Protein AF-A0A4R5G782-F1 (afdb_monomer_lite)

pLDDT: mean 75.22, std 10.36, range [47.62, 89.44]

Secondary structure (DSSP, 8-state):
-HHHHHHHHHHIIIIITT---SSHHHHHHHHHHIIIIIIHHHHHHHT--

Foldseek 3Di:
DVVVVVVVVCCCPPPVVPDDAPDPVSVVVSVVCCVVPPVVVVVVVVVVD

Structure (mmCIF, N/CA/C/O backbone):
data_AF-A0A4R5G782-F1
#
_entry.id   AF-A0A4R5G782-F1
#
loop_
_atom_site.group_PDB
_atom_site.id
_atom_site.type_symbol
_atom_site.label_atom_id
_atom_site.label_alt_id
_atom_site.label_comp_id
_atom_site.label_asym_id
_atom_site.label_entity_id
_atom_site.label_seq_id
_atom_site.pdbx_PDB_ins_code
_atom_site.Cartn_x
_atom_site.Cartn_y
_atom_site.Cartn_z
_atom_site.occupancy
_atom_site.B_iso_or_equiv
_atom_site.auth_seq_id
_atom_site.auth_comp_id
_atom_site.auth_asym_id
_atom_site.auth_atom_id
_atom_site.pdbx_PDB_model_num
ATOM 1 N N . ASN A 1 1 ? 19.374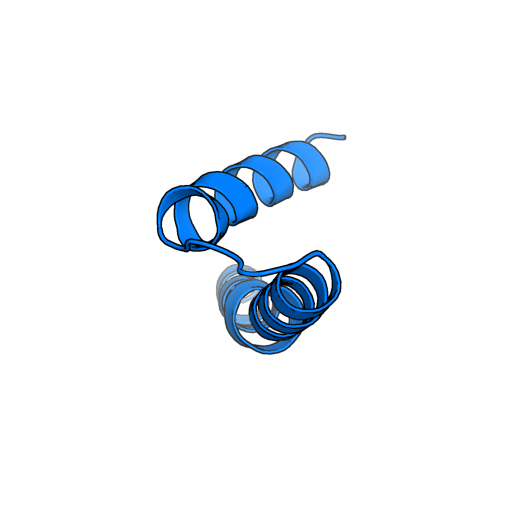 4.683 -2.406 1.00 56.31 1 ASN A N 1
ATOM 2 C CA . ASN A 1 1 ? 18.343 5.139 -1.449 1.00 56.31 1 ASN A CA 1
ATOM 3 C C . ASN A 1 1 ? 17.113 5.777 -2.102 1.00 56.31 1 ASN A C 1
ATOM 5 O O . ASN A 1 1 ? 16.013 5.359 -1.782 1.00 56.31 1 ASN A O 1
ATOM 9 N N . ALA A 1 2 ? 17.256 6.696 -3.068 1.00 68.44 2 ALA A N 1
ATOM 10 C CA . ALA A 1 2 ? 16.135 7.472 -3.637 1.00 68.44 2 ALA A CA 1
ATOM 11 C C . ALA A 1 2 ? 14.942 6.669 -4.215 1.00 68.44 2 ALA A C 1
ATOM 13 O O . ALA A 1 2 ? 13.793 7.092 -4.091 1.00 68.44 2 ALA A O 1
ATOM 14 N N . LYS A 1 3 ? 15.177 5.493 -4.823 1.00 66.06 3 LYS A N 1
ATOM 15 C CA . LYS A 1 3 ? 14.080 4.647 -5.339 1.00 66.06 3 LYS A CA 1
ATOM 16 C C . LYS A 1 3 ? 13.209 4.049 -4.228 1.00 66.06 3 LYS A C 1
ATOM 18 O O . LYS A 1 3 ? 12.030 3.817 -4.458 1.00 66.06 3 LYS A O 1
ATOM 23 N N . MET A 1 4 ? 13.790 3.802 -3.055 1.00 72.00 4 MET A N 1
ATOM 24 C CA . MET A 1 4 ? 13.086 3.225 -1.907 1.00 72.00 4 MET A CA 1
ATOM 25 C C . MET A 1 4 ? 12.202 4.288 -1.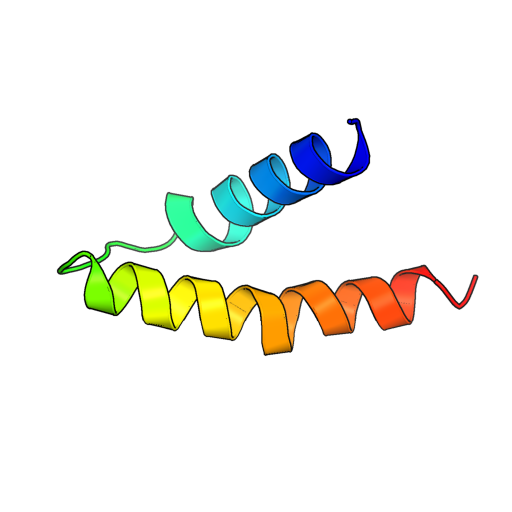242 1.00 72.00 4 MET A C 1
ATOM 27 O O . MET A 1 4 ? 11.037 4.033 -0.970 1.00 72.00 4 MET A O 1
ATOM 31 N N . GLU A 1 5 ? 12.700 5.522 -1.116 1.00 75.75 5 GLU A N 1
ATOM 32 C CA . GLU A 1 5 ? 11.894 6.646 -0.615 1.00 75.75 5 GLU A CA 1
ATOM 33 C C . GLU A 1 5 ? 10.736 7.010 -1.550 1.00 75.75 5 GLU A C 1
ATOM 35 O O . GLU A 1 5 ? 9.622 7.261 -1.095 1.00 75.75 5 GLU A O 1
ATOM 40 N N . SER A 1 6 ? 10.972 6.974 -2.867 1.00 76.12 6 SER A N 1
ATOM 41 C CA . SER A 1 6 ? 9.908 7.191 -3.855 1.00 76.12 6 SER A CA 1
ATOM 42 C C . SER A 1 6 ? 8.846 6.091 -3.773 1.00 76.12 6 SER A C 1
ATOM 44 O O . SER A 1 6 ? 7.660 6.395 -3.744 1.00 76.12 6 SER A O 1
ATOM 46 N N . PHE A 1 7 ? 9.268 4.826 -3.650 1.00 76.88 7 PHE A N 1
ATOM 47 C CA . PHE A 1 7 ? 8.361 3.695 -3.450 1.00 76.88 7 PHE A CA 1
ATOM 48 C C . PHE A 1 7 ? 7.514 3.857 -2.187 1.00 76.88 7 PHE A C 1
ATOM 50 O O . PHE A 1 7 ? 6.297 3.727 -2.254 1.00 76.88 7 PHE A O 1
ATOM 57 N N . TYR A 1 8 ? 8.136 4.189 -1.053 1.00 77.06 8 TYR A N 1
ATOM 58 C CA . TYR A 1 8 ? 7.424 4.336 0.214 1.00 77.06 8 TYR A CA 1
ATOM 59 C C . TYR A 1 8 ? 6.400 5.476 0.167 1.00 77.06 8 TYR A C 1
ATOM 61 O O . TYR A 1 8 ? 5.296 5.348 0.689 1.00 77.06 8 TYR A O 1
ATOM 69 N N . LYS A 1 9 ? 6.727 6.580 -0.518 1.00 81.50 9 LYS A N 1
ATOM 70 C CA . LYS A 1 9 ? 5.797 7.694 -0.727 1.00 81.50 9 LYS A CA 1
ATOM 71 C C . LYS A 1 9 ? 4.596 7.293 -1.590 1.00 81.50 9 LYS A C 1
ATOM 73 O O . LYS A 1 9 ? 3.478 7.685 -1.264 1.00 81.50 9 LYS A O 1
ATOM 78 N N . THR A 1 10 ? 4.823 6.534 -2.661 1.00 80.50 10 THR A N 1
ATOM 79 C CA . THR A 1 10 ? 3.774 6.010 -3.552 1.00 80.50 10 THR A CA 1
ATOM 80 C C . THR A 1 10 ? 2.885 5.009 -2.819 1.00 80.50 10 THR A C 1
ATOM 82 O O . THR A 1 10 ? 1.676 5.197 -2.787 1.00 80.50 10 THR A O 1
ATOM 85 N N . LEU A 1 11 ? 3.477 4.013 -2.152 1.00 81.19 11 LEU A N 1
ATOM 86 C CA . LEU A 1 11 ? 2.749 3.021 -1.357 1.00 81.19 11 LEU A CA 1
ATOM 87 C C . LEU A 1 11 ? 1.878 3.694 -0.292 1.00 81.19 11 LEU A C 1
ATOM 89 O O . LEU A 1 11 ? 0.715 3.346 -0.120 1.00 81.19 11 LEU A O 1
ATOM 93 N N . LYS A 1 12 ? 2.431 4.695 0.403 1.00 79.94 12 LYS A N 1
ATOM 94 C CA . LYS A 1 12 ? 1.687 5.396 1.441 1.00 79.94 12 LYS A CA 1
ATOM 95 C C . LYS A 1 12 ? 0.507 6.185 0.871 1.00 79.94 12 LYS A C 1
ATOM 97 O O . LYS A 1 12 ? -0.588 6.019 1.373 1.00 79.94 12 LYS A O 1
ATOM 102 N N . ASN A 1 13 ? 0.720 7.023 -0.147 1.00 76.94 13 ASN A N 1
ATOM 103 C CA . ASN A 1 13 ? -0.339 7.905 -0.662 1.00 76.94 13 ASN A CA 1
ATOM 104 C C . ASN A 1 13 ? -1.407 7.175 -1.485 1.00 76.94 13 ASN A C 1
ATOM 106 O O . ASN A 1 13 ? -2.545 7.626 -1.508 1.00 76.94 13 ASN A O 1
ATOM 110 N N . GLU A 1 14 ? -1.038 6.120 -2.213 1.00 73.50 14 GLU A N 1
ATOM 111 C CA . GLU A 1 14 ? -1.954 5.468 -3.157 1.00 73.50 14 GLU A CA 1
ATOM 112 C C . GLU A 1 14 ? -2.632 4.218 -2.592 1.00 73.50 14 GLU A C 1
ATOM 114 O O . GLU A 1 14 ? -3.662 3.832 -3.128 1.00 73.50 14 GLU A O 1
ATOM 119 N N . GLU A 1 15 ? -2.093 3.605 -1.532 1.00 73.44 15 GLU A N 1
ATOM 120 C CA . GLU A 1 15 ? -2.672 2.398 -0.923 1.00 73.44 15 GLU A CA 1
ATOM 121 C C . GLU A 1 15 ? -2.994 2.628 0.564 1.00 73.44 15 GLU A C 1
ATOM 123 O O . GLU A 1 15 ? -4.154 2.607 0.958 1.00 73.44 15 GLU A O 1
ATOM 128 N N . VAL A 1 16 ? -1.993 2.947 1.396 1.00 74.06 16 VAL A N 1
ATOM 129 C CA . VAL A 1 16 ? -2.168 2.995 2.866 1.00 74.06 16 VAL A CA 1
ATOM 130 C C . VAL A 1 16 ? -3.061 4.147 3.346 1.00 74.06 16 VA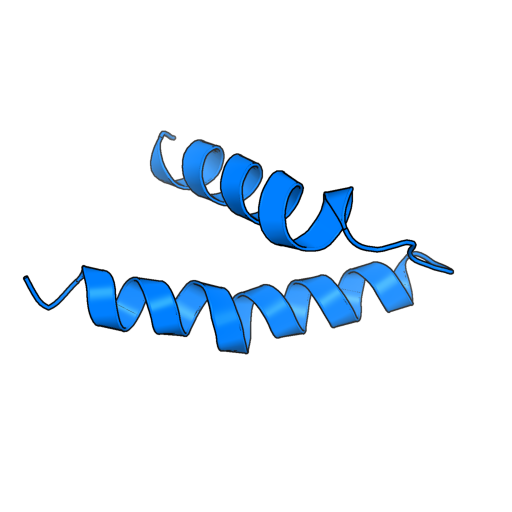L A C 1
ATOM 132 O O . VAL A 1 16 ? -3.806 3.969 4.300 1.00 74.06 16 VAL A O 1
ATOM 135 N N . ASP A 1 17 ? -2.997 5.331 2.730 1.00 73.88 17 ASP A N 1
ATOM 136 C CA . ASP A 1 17 ? -3.830 6.487 3.125 1.00 73.88 17 ASP A CA 1
ATOM 137 C C . ASP A 1 17 ? -5.299 6.332 2.678 1.00 73.88 17 ASP A C 1
ATOM 139 O O . ASP A 1 17 ? -6.180 7.014 3.196 1.00 73.88 17 ASP A O 1
ATOM 143 N N . LEU A 1 18 ? -5.568 5.441 1.716 1.00 72.25 18 LEU A N 1
ATOM 144 C CA . LEU A 1 18 ? -6.893 5.222 1.125 1.00 72.25 18 LEU A CA 1
ATOM 145 C C . LEU A 1 18 ? -7.572 3.940 1.622 1.00 72.25 18 LEU A C 1
ATOM 147 O O . LEU A 1 18 ? -8.741 3.715 1.305 1.00 72.25 18 LEU A O 1
ATOM 151 N N . GLN A 1 19 ? -6.866 3.120 2.402 1.00 72.25 19 GLN A N 1
ATOM 152 C CA . GLN A 1 19 ? -7.382 1.870 2.934 1.00 72.25 19 GLN A CA 1
ATOM 153 C C . GLN A 1 19 ? -7.313 1.776 4.451 1.00 72.25 19 GLN A C 1
ATOM 155 O O . GLN A 1 19 ? -6.289 2.029 5.080 1.00 72.25 19 GLN A O 1
ATOM 160 N N . GLU A 1 20 ? -8.406 1.284 5.024 1.00 75.69 20 GLU A N 1
ATOM 161 C CA . GLU A 1 20 ? -8.442 0.809 6.399 1.00 75.69 20 GLU A CA 1
ATOM 162 C C . GLU A 1 20 ? -8.185 -0.698 6.411 1.00 75.69 20 GLU A C 1
ATOM 164 O O . GLU A 1 20 ? -8.973 -1.475 5.871 1.00 75.69 20 GLU A O 1
ATOM 169 N N . TYR A 1 21 ? -7.073 -1.106 7.021 1.00 82.88 21 TYR A N 1
ATOM 170 C CA . TYR A 1 21 ? -6.744 -2.517 7.205 1.00 82.88 21 TYR A CA 1
ATOM 171 C C . TYR A 1 21 ? -7.349 -3.031 8.501 1.00 82.88 21 TYR A C 1
ATOM 173 O O . TYR A 1 21 ? -7.204 -2.413 9.559 1.00 82.88 21 TYR A O 1
ATOM 181 N N . VAL A 1 22 ? -7.989 -4.193 8.424 1.00 83.56 22 VAL A N 1
ATOM 182 C CA . VAL A 1 22 ? -8.602 -4.835 9.595 1.00 83.56 22 VAL A CA 1
ATOM 183 C C . VAL A 1 22 ? -7.531 -5.430 10.511 1.00 83.56 22 VAL A C 1
ATOM 185 O O . VAL A 1 22 ? -7.629 -5.349 11.736 1.00 83.56 22 VAL A O 1
ATOM 188 N N . ASP A 1 23 ? -6.484 -6.001 9.917 1.00 86.88 23 ASP A N 1
ATOM 189 C CA . ASP A 1 23 ? -5.383 -6.639 10.623 1.00 86.88 23 ASP A CA 1
ATOM 190 C C . ASP A 1 23 ? -4.093 -6.641 9.785 1.00 86.88 23 ASP A C 1
ATOM 192 O O . ASP A 1 23 ? -4.055 -6.217 8.628 1.00 86.88 23 ASP A O 1
ATOM 196 N N . LEU A 1 24 ? -2.993 -7.089 10.397 1.00 85.88 24 LEU A N 1
ATOM 197 C CA . LEU A 1 24 ? -1.682 -7.103 9.746 1.00 85.88 24 LEU A CA 1
ATOM 198 C C . LEU A 1 24 ? -1.618 -8.053 8.544 1.00 85.88 24 LEU A C 1
ATOM 200 O O . LEU A 1 24 ? -0.816 -7.809 7.644 1.00 85.88 24 LEU A O 1
ATOM 204 N N . ASP A 1 25 ? -2.409 -9.128 8.528 1.00 89.44 25 ASP A N 1
ATOM 205 C CA . ASP A 1 25 ? -2.432 -10.072 7.411 1.00 89.44 25 ASP A CA 1
ATOM 206 C C . ASP A 1 25 ? -3.201 -9.479 6.226 1.00 89.44 25 ASP A C 1
ATOM 208 O O . ASP A 1 25 ? -2.758 -9.583 5.084 1.00 89.44 25 ASP A O 1
ATOM 212 N N . ASP A 1 26 ? -4.288 -8.761 6.503 1.00 84.81 26 ASP A N 1
ATOM 213 C CA . ASP A 1 26 ? -5.016 -7.974 5.509 1.00 84.81 26 ASP A CA 1
ATOM 214 C C . ASP A 1 26 ? -4.115 -6.909 4.857 1.00 84.81 26 ASP A C 1
ATOM 216 O O . ASP A 1 26 ? -3.941 -6.897 3.635 1.00 84.81 26 ASP A O 1
ATOM 220 N N . ALA A 1 27 ? -3.403 -6.121 5.671 1.00 85.75 27 ALA A N 1
ATOM 221 C CA . ALA A 1 27 ? -2.410 -5.164 5.180 1.00 85.75 27 ALA A CA 1
ATOM 222 C C . ALA A 1 27 ? -1.324 -5.840 4.328 1.00 85.75 27 ALA A C 1
ATOM 224 O O . ALA A 1 27 ? -0.927 -5.328 3.282 1.00 85.75 27 ALA A O 1
ATOM 225 N N . ARG A 1 28 ? -0.851 -7.020 4.748 1.00 87.00 28 ARG A N 1
ATOM 226 C CA . ARG A 1 28 ? 0.159 -7.798 4.021 1.00 87.00 28 ARG A CA 1
ATOM 227 C C . ARG A 1 28 ? -0.340 -8.204 2.635 1.00 87.00 28 ARG A C 1
ATOM 229 O O . ARG A 1 28 ? 0.400 -8.022 1.673 1.00 87.00 28 ARG A O 1
ATOM 236 N N . ARG A 1 29 ? -1.564 -8.731 2.525 1.00 88.25 29 ARG A N 1
ATOM 237 C CA . ARG A 1 29 ? -2.154 -9.160 1.244 1.00 88.25 29 ARG A CA 1
ATOM 238 C C . ARG A 1 29 ? -2.357 -7.985 0.295 1.00 88.25 29 ARG A C 1
ATOM 240 O O . ARG A 1 29 ? -2.033 -8.099 -0.883 1.00 88.25 29 ARG A O 1
ATOM 247 N N . HIS A 1 30 ? -2.845 -6.863 0.815 1.00 84.75 30 HIS A N 1
ATOM 248 C CA . HIS A 1 30 ? -3.059 -5.654 0.029 1.00 84.75 30 HIS A CA 1
ATOM 249 C C . HIS A 1 30 ? -1.746 -5.060 -0.487 1.00 84.75 30 HIS A C 1
ATOM 251 O O . HIS A 1 30 ? -1.625 -4.770 -1.674 1.00 84.75 30 HIS A O 1
ATOM 257 N N . ILE A 1 31 ? -0.714 -4.988 0.358 1.00 84.31 31 ILE A N 1
ATOM 258 C CA . ILE A 1 31 ? 0.621 -4.547 -0.067 1.00 84.31 31 ILE A CA 1
ATOM 259 C C . ILE A 1 31 ? 1.213 -5.496 -1.123 1.00 84.31 31 ILE A C 1
ATOM 261 O O . ILE A 1 31 ? 1.828 -5.028 -2.082 1.00 84.31 31 ILE A O 1
ATOM 265 N N . ASP A 1 32 ? 1.040 -6.812 -0.976 1.00 86.62 32 ASP A N 1
ATOM 266 C CA . ASP A 1 32 ? 1.542 -7.793 -1.948 1.00 86.62 32 ASP A CA 1
ATOM 267 C C . ASP A 1 32 ? 0.859 -7.620 -3.316 1.00 86.62 32 ASP A C 1
ATOM 269 O O . ASP A 1 32 ? 1.534 -7.527 -4.346 1.00 86.62 32 ASP A O 1
ATOM 273 N N . PHE A 1 33 ? -0.467 -7.445 -3.314 1.00 84.69 33 PHE A N 1
ATOM 274 C CA . PHE A 1 33 ? -1.249 -7.144 -4.512 1.00 84.69 33 PHE A CA 1
ATOM 275 C C . PHE A 1 33 ? -0.824 -5.818 -5.161 1.00 84.69 33 PHE A C 1
ATOM 277 O O . PHE A 1 33 ? -0.556 -5.779 -6.363 1.00 84.69 33 PHE A O 1
ATOM 284 N N . PHE A 1 34 ? -0.663 -4.750 -4.374 1.00 83.50 34 PHE A N 1
ATOM 285 C CA . PHE A 1 34 ? -0.190 -3.452 -4.857 1.00 83.50 34 PHE A CA 1
ATOM 286 C C . PHE A 1 34 ? 1.172 -3.551 -5.546 1.00 83.50 34 PHE A C 1
ATOM 288 O O . PHE A 1 34 ? 1.396 -2.960 -6.603 1.00 83.50 34 PHE A O 1
ATOM 295 N N . ILE A 1 35 ? 2.113 -4.291 -4.955 1.00 82.75 35 ILE A N 1
ATOM 296 C CA . ILE A 1 35 ? 3.457 -4.444 -5.514 1.00 82.75 35 ILE A CA 1
ATOM 297 C C . ILE A 1 35 ? 3.406 -5.242 -6.822 1.00 82.75 35 ILE A C 1
ATOM 299 O O . ILE A 1 35 ? 4.039 -4.839 -7.805 1.00 82.75 35 ILE A O 1
ATOM 303 N N . ALA A 1 36 ? 2.670 -6.356 -6.833 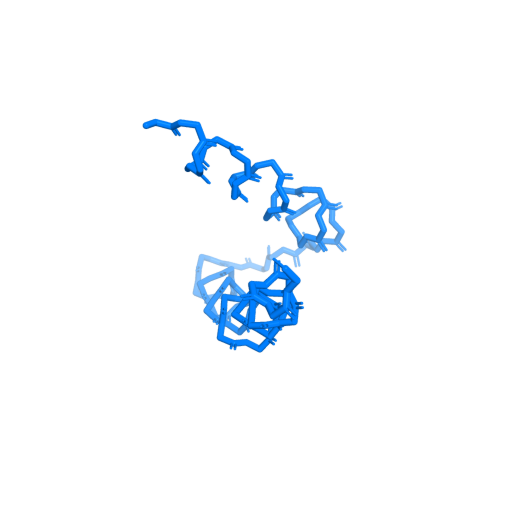1.00 83.38 36 ALA A N 1
ATOM 304 C CA . ALA A 1 36 ? 2.595 -7.269 -7.966 1.00 83.38 36 ALA A CA 1
ATOM 305 C C . ALA A 1 36 ? 1.850 -6.669 -9.165 1.00 83.38 36 ALA A C 1
ATOM 307 O O . ALA A 1 36 ? 2.370 -6.723 -10.281 1.00 83.38 36 ALA A O 1
ATOM 308 N N . ASP A 1 37 ? 0.678 -6.079 -8.931 1.00 79.38 37 ASP A N 1
ATOM 309 C CA . ASP A 1 37 ? -0.239 -5.642 -9.984 1.00 79.38 37 ASP A CA 1
ATOM 310 C C . ASP A 1 37 ? -0.058 -4.157 -10.332 1.00 79.38 37 ASP A C 1
ATOM 312 O O . ASP A 1 37 ? 0.141 -3.805 -11.490 1.00 79.38 37 ASP A O 1
ATOM 316 N N . LEU A 1 38 ? -0.005 -3.265 -9.338 1.00 75.69 38 LEU A N 1
ATOM 317 C CA . LEU A 1 38 ? 0.041 -1.817 -9.579 1.00 75.69 38 LEU A CA 1
ATOM 318 C C . LEU A 1 38 ? 1.462 -1.280 -9.778 1.00 75.69 38 LEU A C 1
ATOM 320 O O . LEU A 1 38 ? 1.750 -0.600 -10.769 1.00 75.69 38 LEU A O 1
ATOM 324 N N . TYR A 1 39 ? 2.366 -1.548 -8.837 1.00 75.19 39 TYR A N 1
ATOM 325 C CA . TYR A 1 39 ? 3.698 -0.947 -8.836 1.00 75.19 39 TYR A CA 1
ATOM 326 C C . TYR A 1 39 ? 4.574 -1.502 -9.962 1.00 75.19 39 TYR A C 1
ATOM 328 O O . TYR A 1 39 ? 5.190 -0.730 -10.704 1.00 75.19 39 TYR A O 1
ATOM 336 N N . ASN A 1 40 ? 4.609 -2.828 -10.133 1.00 75.06 40 ASN A N 1
ATOM 337 C CA . ASN A 1 40 ? 5.375 -3.453 -11.211 1.00 75.06 40 ASN A CA 1
ATOM 338 C C . ASN A 1 40 ? 4.833 -3.076 -12.596 1.00 75.06 40 ASN A C 1
ATOM 340 O O . ASN A 1 40 ? 5.635 -2.772 -13.481 1.00 75.06 40 ASN A O 1
ATOM 344 N N . HIS A 1 41 ? 3.512 -2.995 -12.778 1.00 72.81 41 HIS A N 1
ATOM 345 C CA . HIS A 1 41 ? 2.917 -2.602 -14.058 1.00 72.81 41 HIS A CA 1
ATOM 346 C C . HIS A 1 41 ? 3.217 -1.137 -14.414 1.00 72.81 41 HIS A C 1
ATOM 348 O O . HIS A 1 41 ? 3.703 -0.849 -15.511 1.00 72.81 41 HIS A O 1
ATOM 354 N N . ARG A 1 42 ? 3.044 -0.190 -13.476 1.00 67.88 42 ARG A N 1
ATOM 355 C CA . ARG A 1 42 ? 3.398 1.225 -13.726 1.00 67.88 42 ARG A CA 1
ATOM 356 C C . ARG A 1 42 ? 4.880 1.419 -14.032 1.00 67.88 42 ARG A C 1
ATOM 358 O O . ARG A 1 42 ? 5.246 2.314 -14.797 1.00 67.88 42 ARG A O 1
ATOM 365 N N . ARG A 1 43 ? 5.746 0.584 -13.460 1.00 66.94 43 ARG A N 1
ATOM 366 C CA . ARG A 1 43 ? 7.196 0.677 -13.643 1.00 66.94 43 ARG A CA 1
ATOM 367 C C . ARG A 1 43 ? 7.694 0.005 -14.922 1.00 66.94 43 ARG A C 1
ATOM 369 O O . ARG A 1 43 ? 8.629 0.525 -15.525 1.00 66.94 43 ARG A O 1
ATOM 376 N N . LEU A 1 44 ? 7.047 -1.073 -15.367 1.00 61.44 44 LEU A N 1
ATOM 377 C CA . LEU A 1 44 ? 7.244 -1.655 -16.701 1.00 61.44 44 LEU A CA 1
ATOM 378 C C . LEU A 1 44 ? 6.931 -0.632 -17.799 1.00 61.44 44 LEU A C 1
ATOM 380 O O . LEU A 1 44 ? 7.718 -0.469 -18.726 1.00 61.44 44 LEU A O 1
ATOM 384 N N . HIS A 1 45 ? 5.845 0.129 -17.641 1.00 55.78 45 HIS A N 1
ATOM 385 C CA . HIS A 1 45 ? 5.477 1.192 -18.581 1.00 55.78 45 HIS A CA 1
ATOM 386 C C . HIS A 1 45 ? 6.380 2.431 -18.483 1.00 55.78 45 HIS A C 1
ATOM 388 O O . HIS A 1 45 ? 6.650 3.073 -19.492 1.00 55.78 45 HIS A O 1
ATOM 394 N N . SER A 1 46 ? 6.888 2.754 -17.289 1.00 53.00 46 SER A N 1
ATOM 395 C CA . SER A 1 46 ? 7.780 3.909 -17.085 1.00 53.00 46 SER A CA 1
ATOM 396 C C . SER A 1 46 ? 9.238 3.650 -17.495 1.00 53.00 46 SER A C 1
ATOM 398 O O . SER A 1 46 ? 10.022 4.592 -17.525 1.00 53.00 46 SER A O 1
ATOM 400 N N . SER A 1 47 ? 9.628 2.398 -17.773 1.00 53.06 47 SER A N 1
ATOM 401 C CA . SER A 1 47 ? 10.995 2.026 -18.186 1.00 53.06 47 SER A CA 1
ATOM 402 C C . SER A 1 47 ? 11.136 1.743 -19.691 1.00 53.06 47 SER A C 1
ATOM 404 O O . SER A 1 47 ? 12.204 1.306 -20.114 1.00 53.06 47 SER A O 1
ATOM 406 N N . LEU A 1 48 ? 10.079 1.977 -20.481 1.00 53.72 48 LEU A N 1
ATOM 407 C CA . LEU A 1 48 ? 10.059 1.870 -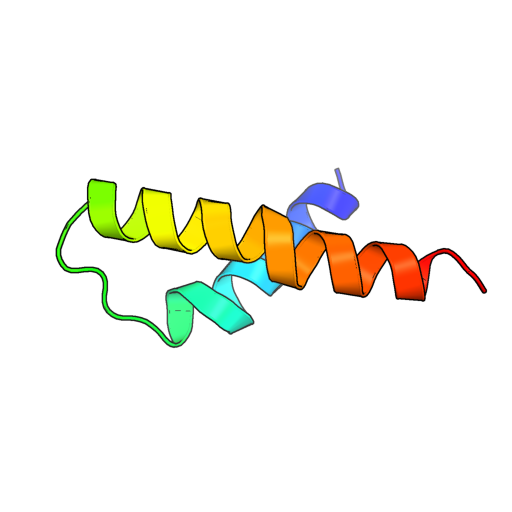21.950 1.00 53.72 48 LEU A CA 1
ATOM 408 C C . LEU A 1 48 ? 10.178 3.236 -22.663 1.00 53.72 48 LEU A C 1
ATOM 410 O O . LEU A 1 48 ? 9.846 3.338 -23.843 1.00 53.72 48 LEU A O 1
ATOM 414 N N . GLY A 1 49 ? 10.641 4.273 -21.957 1.00 47.62 49 GLY A N 1
ATOM 415 C CA . GLY A 1 49 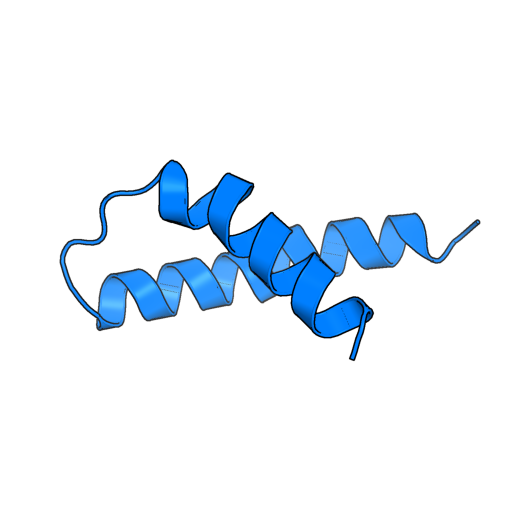? 10.987 5.586 -22.513 1.00 47.62 49 GLY A CA 1
ATOM 416 C C . GLY A 1 49 ? 12.468 5.880 -22.357 1.00 47.62 49 GLY A C 1
ATOM 417 O O . GLY A 1 49 ? 12.963 5.710 -21.219 1.00 47.62 49 GLY A O 1
#

Radius of gyration: 11.84 Å; chains: 1; bounding box: 27×18×33 Å

Sequence (49 aa):
NAKMESFYKTLKNEEVDLQEYVDLDDARRHIDFFIADLYNHRRLHSSLG